Protein AF-A0A2J7Z5J8-F1 (afdb_monomer_lite)

Secondary structure (DSSP, 8-state):
-HHHHHHHHHHHHHHHHHHHHHHHHHHHTT-S-TT-BHHHHHHHHHHHHHHHH-----SS------GGGGGS-TT--PPP-B---TTS--SSHHHHTTS--

pLDDT: mean 83.22, std 18.55, range [35.16, 97.69]

Radius of gyration: 17.7 Å; chains: 1; bounding box: 42×48×39 Å

Foldseek 3Di:
DVVVVVVVVVVVVVVVVLVVVLVVVCVVVVLPDAQDKQVSSLVVSVVSSCVPPVDPDDPADRDRDEQCRVVDDRPDDDDIDGHHPPPSPRDPPVCVVVVVD

Sequence (101 aa):
MADDERTRAARLVAAQAKAARLFAEIEARGLVAPGEEERAVSDRVRDLANEMFGTTRHWHKRIVRSGPNTLMPYRENPPDRVIGTAQERGFGGFYEELLTL

Organism: Streptomyces malaysiensis (NCBI:txid92644)

Structure (mmCIF, N/CA/C/O backbone):
data_AF-A0A2J7Z5J8-F1
#
_entry.id   AF-A0A2J7Z5J8-F1
#
loop_
_atom_site.group_PDB
_atom_site.id
_atom_site.type_symbol
_atom_site.label_atom_id
_atom_site.label_alt_id
_atom_site.label_comp_id
_atom_site.label_asym_id
_atom_site.label_entity_id
_atom_site.label_seq_id
_atom_site.pdbx_PDB_ins_code
_atom_site.Cartn_x
_atom_site.Cartn_y
_atom_site.Cartn_z
_atom_site.occupancy
_atom_site.B_iso_or_equiv
_atom_site.auth_seq_id
_atom_site.auth_comp_id
_atom_site.auth_asym_id
_atom_site.auth_atom_id
_atom_site.pdbx_PDB_model_num
ATOM 1 N N . MET A 1 1 ? 29.496 -4.783 -18.190 1.00 58.03 1 MET A N 1
ATOM 2 C CA . MET A 1 1 ? 29.313 -3.783 -17.113 1.00 58.03 1 MET A CA 1
ATOM 3 C C . MET A 1 1 ? 28.239 -2.733 -17.434 1.00 58.03 1 MET A C 1
ATOM 5 O O . MET A 1 1 ? 27.382 -2.534 -16.594 1.00 58.03 1 MET A O 1
ATOM 9 N N . ALA A 1 2 ? 28.183 -2.114 -18.626 1.00 57.09 2 ALA A N 1
ATOM 10 C CA . ALA A 1 2 ? 27.078 -1.192 -18.983 1.00 57.09 2 ALA A CA 1
ATOM 11 C C . ALA A 1 2 ? 25.743 -1.890 -19.343 1.00 57.09 2 ALA A C 1
ATOM 13 O O . ALA A 1 2 ? 24.668 -1.310 -19.206 1.00 57.09 2 ALA A O 1
ATOM 14 N N . ASP A 1 3 ? 25.809 -3.133 -19.822 1.00 63.00 3 ASP A N 1
ATOM 15 C CA . ASP A 1 3 ? 24.623 -3.950 -20.120 1.00 63.00 3 ASP A CA 1
ATOM 16 C C . ASP A 1 3 ? 23.909 -4.440 -18.844 1.00 63.00 3 ASP A C 1
ATOM 18 O O . ASP A 1 3 ? 22.681 -4.485 -18.771 1.00 63.00 3 ASP A O 1
ATOM 22 N N . ASP A 1 4 ? 24.690 -4.687 -17.788 1.00 86.94 4 ASP A N 1
ATOM 23 C CA . ASP A 1 4 ? 24.194 -5.063 -16.461 1.00 86.94 4 ASP A CA 1
ATOM 24 C C . ASP A 1 4 ? 23.469 -3.893 -15.779 1.00 86.94 4 ASP A C 1
ATOM 26 O O . ASP A 1 4 ? 22.345 -4.046 -15.305 1.00 86.94 4 ASP A O 1
ATOM 30 N N . GLU A 1 5 ? 24.038 -2.683 -15.841 1.00 93.94 5 GLU A N 1
ATOM 31 C CA . GLU A 1 5 ? 23.390 -1.495 -15.276 1.00 93.94 5 GLU A CA 1
ATOM 32 C C . GLU A 1 5 ? 22.093 -1.131 -16.014 1.00 93.94 5 GLU A C 1
ATOM 34 O O . GLU A 1 5 ? 21.079 -0.860 -15.372 1.00 93.94 5 GLU A O 1
ATOM 39 N N . ARG A 1 6 ? 22.069 -1.192 -17.355 1.00 94.44 6 ARG A N 1
ATOM 40 C CA . ARG A 1 6 ? 20.830 -0.967 -18.125 1.00 94.44 6 ARG A CA 1
ATOM 41 C C . ARG A 1 6 ? 19.754 -1.994 -17.784 1.00 94.44 6 ARG A C 1
ATOM 43 O O . ARG A 1 6 ? 18.593 -1.628 -17.598 1.00 94.44 6 ARG A O 1
ATOM 50 N N . THR A 1 7 ? 20.139 -3.259 -17.636 1.00 94.62 7 THR A N 1
ATOM 51 C CA . THR A 1 7 ? 19.223 -4.327 -17.219 1.00 94.62 7 THR A CA 1
ATOM 52 C C . THR A 1 7 ? 18.704 -4.099 -15.798 1.00 94.62 7 THR A C 1
ATOM 54 O O . THR A 1 7 ? 17.504 -4.243 -15.545 1.00 94.62 7 THR A O 1
ATOM 57 N N . ARG A 1 8 ? 19.574 -3.700 -14.862 1.00 92.94 8 ARG A N 1
ATOM 58 C CA . ARG A 1 8 ? 19.195 -3.355 -13.485 1.00 92.94 8 ARG A CA 1
ATOM 59 C C . ARG A 1 8 ? 18.205 -2.193 -13.458 1.00 92.94 8 ARG A C 1
ATOM 61 O O . ARG A 1 8 ? 17.156 -2.315 -12.827 1.00 92.94 8 ARG A O 1
ATOM 68 N N . ALA A 1 9 ? 18.493 -1.111 -14.178 1.00 95.38 9 ALA A N 1
ATOM 69 C CA . ALA A 1 9 ? 17.619 0.054 -14.276 1.00 95.38 9 ALA A CA 1
ATOM 70 C C . ALA A 1 9 ? 16.244 -0.309 -14.863 1.00 95.38 9 ALA A C 1
ATOM 72 O O . ALA A 1 9 ? 15.217 0.048 -14.287 1.00 95.38 9 ALA A O 1
ATOM 73 N N . ALA A 1 10 ? 16.202 -1.099 -15.941 1.00 95.69 10 ALA A N 1
ATOM 74 C CA . ALA A 1 10 ? 14.947 -1.560 -16.537 1.00 95.69 10 ALA A CA 1
ATOM 75 C C . ALA A 1 10 ? 14.100 -2.388 -15.552 1.00 95.69 10 ALA A C 1
ATOM 77 O O . ALA A 1 10 ? 12.882 -2.215 -15.473 1.00 95.69 10 ALA A O 1
ATOM 78 N N . ARG A 1 11 ? 14.735 -3.250 -14.744 1.00 92.94 11 ARG A N 1
ATOM 79 C CA . ARG A 1 11 ? 14.049 -4.021 -13.692 1.00 92.94 11 ARG A CA 1
ATOM 80 C C . ARG A 1 11 ? 13.485 -3.125 -12.587 1.00 92.94 11 ARG A C 1
ATOM 82 O O . ARG A 1 11 ? 12.381 -3.394 -12.117 1.00 92.94 11 ARG A O 1
ATOM 89 N N . LEU A 1 12 ? 14.196 -2.063 -12.198 1.00 93.62 12 LEU A N 1
ATOM 90 C CA . LEU A 1 12 ? 13.703 -1.086 -11.218 1.00 93.62 12 LEU A CA 1
ATOM 91 C C . LEU A 1 12 ? 12.482 -0.323 -11.746 1.00 93.62 12 LEU A C 1
ATOM 93 O O . LEU A 1 12 ? 11.482 -0.217 -11.039 1.00 93.62 12 LEU A O 1
ATOM 97 N N . VAL A 1 13 ? 12.513 0.123 -13.005 1.00 96.38 13 VAL A N 1
ATOM 98 C CA . VAL A 1 13 ? 11.365 0.788 -13.649 1.00 96.38 13 VAL A CA 1
ATOM 99 C C . VAL A 1 13 ? 10.162 -0.155 -13.738 1.00 96.38 13 VAL A C 1
ATOM 101 O O . VAL A 1 13 ? 9.040 0.232 -13.410 1.00 96.38 13 VAL A O 1
ATOM 104 N N . ALA A 1 14 ? 10.380 -1.420 -14.107 1.00 94.50 14 ALA A N 1
ATOM 105 C CA . ALA A 1 14 ? 9.317 -2.421 -14.131 1.00 94.50 14 ALA A CA 1
ATOM 106 C C . ALA A 1 14 ? 8.720 -2.676 -12.732 1.00 94.50 14 ALA A C 1
ATOM 108 O O . ALA A 1 14 ? 7.506 -2.839 -12.599 1.00 94.50 14 ALA A O 1
ATOM 109 N N . ALA A 1 15 ? 9.547 -2.685 -11.682 1.00 91.69 15 ALA A N 1
ATOM 110 C CA . ALA A 1 15 ? 9.081 -2.806 -10.301 1.00 91.69 15 ALA A CA 1
ATOM 111 C C . ALA A 1 15 ? 8.252 -1.584 -9.866 1.00 91.69 15 ALA A C 1
ATOM 113 O O . ALA A 1 15 ? 7.184 -1.754 -9.277 1.00 91.69 15 ALA A O 1
ATOM 114 N N . GLN A 1 16 ? 8.681 -0.370 -10.222 1.00 94.69 16 GLN A N 1
ATOM 115 C CA . GLN A 1 16 ? 7.923 0.859 -9.973 1.00 94.69 16 GLN A CA 1
ATOM 116 C C . GLN A 1 16 ? 6.554 0.835 -10.670 1.00 94.69 16 GLN A C 1
ATOM 118 O O . GLN A 1 16 ? 5.547 1.177 -10.054 1.00 94.69 16 GLN A O 1
ATOM 123 N N . ALA A 1 17 ? 6.486 0.381 -11.926 1.00 96.25 17 ALA A N 1
ATOM 124 C CA . ALA A 1 17 ? 5.222 0.268 -12.655 1.00 96.25 17 ALA A CA 1
ATOM 125 C C . ALA A 1 17 ? 4.242 -0.712 -11.982 1.00 96.25 17 ALA A C 1
ATOM 127 O O . ALA A 1 17 ? 3.042 -0.443 -11.914 1.00 96.25 17 ALA A O 1
ATOM 128 N N . LYS A 1 18 ? 4.740 -1.830 -11.433 1.00 93.94 18 LYS A N 1
ATOM 129 C CA . LYS A 1 18 ? 3.919 -2.751 -10.627 1.00 93.94 18 LYS A CA 1
ATOM 130 C C . LYS A 1 18 ? 3.422 -2.092 -9.341 1.00 93.94 18 LYS A C 1
ATOM 132 O O . LYS A 1 18 ? 2.252 -2.249 -9.010 1.00 93.94 18 LYS A O 1
ATOM 137 N N . ALA A 1 19 ? 4.272 -1.330 -8.652 1.00 92.56 19 ALA A N 1
ATOM 138 C CA . ALA A 1 19 ? 3.879 -0.602 -7.446 1.00 92.56 19 ALA A CA 1
ATOM 139 C C . ALA A 1 19 ? 2.776 0.433 -7.732 1.00 92.56 19 ALA A C 1
ATOM 141 O O . ALA A 1 19 ? 1.782 0.469 -7.017 1.00 92.56 19 ALA A O 1
ATOM 142 N N . ALA A 1 20 ? 2.893 1.207 -8.816 1.00 96.31 20 ALA A N 1
ATOM 143 C CA . ALA A 1 20 ? 1.859 2.161 -9.224 1.00 96.31 20 ALA A CA 1
ATOM 144 C C . ALA A 1 20 ? 0.512 1.472 -9.508 1.00 96.31 20 ALA A C 1
ATOM 146 O O . ALA A 1 20 ? -0.533 1.934 -9.056 1.00 96.31 20 ALA A O 1
ATOM 147 N N . ARG A 1 21 ? 0.538 0.326 -10.201 1.00 97.31 21 ARG A N 1
ATOM 148 C CA . ARG A 1 21 ? -0.665 -0.486 -10.441 1.00 97.31 21 ARG A CA 1
ATOM 149 C C . ARG A 1 21 ? -1.270 -1.037 -9.152 1.00 97.31 21 ARG A C 1
ATOM 151 O O . ARG A 1 21 ? -2.487 -1.073 -9.039 1.00 97.31 21 ARG A O 1
ATOM 158 N N . LEU A 1 22 ? -0.436 -1.456 -8.200 1.00 94.94 22 LEU A N 1
ATOM 159 C CA . LEU A 1 22 ? -0.900 -1.911 -6.893 1.00 94.94 22 LEU A CA 1
ATOM 160 C C . LEU A 1 22 ? -1.621 -0.786 -6.143 1.00 94.94 22 LEU A C 1
ATOM 162 O O . LEU A 1 22 ? -2.698 -1.023 -5.616 1.00 94.94 22 LEU A O 1
ATOM 166 N N . PHE A 1 23 ? -1.066 0.431 -6.123 1.00 94.75 23 PHE A N 1
ATOM 167 C CA . PHE A 1 23 ? -1.712 1.576 -5.473 1.00 94.75 23 PHE A CA 1
ATOM 168 C C . PHE A 1 23 ? -3.068 1.914 -6.094 1.00 94.75 23 PHE A C 1
ATOM 170 O O . PHE A 1 23 ? -4.039 2.075 -5.360 1.00 94.75 23 PHE A O 1
ATOM 177 N N . ALA A 1 24 ? -3.157 1.934 -7.426 1.00 97.06 24 ALA A N 1
ATOM 178 C CA . ALA A 1 24 ? -4.427 2.157 -8.114 1.00 97.06 24 ALA A CA 1
ATOM 179 C C . ALA A 1 24 ? -5.477 1.091 -7.749 1.00 97.06 24 ALA A C 1
ATOM 181 O O . ALA A 1 24 ? -6.640 1.411 -7.529 1.00 97.06 24 ALA A O 1
ATOM 182 N N . GLU A 1 25 ? -5.064 -0.173 -7.634 1.00 97.69 25 GLU A N 1
ATOM 183 C CA . GLU A 1 25 ? -5.966 -1.267 -7.265 1.00 97.69 25 GLU A CA 1
ATOM 184 C C . GLU A 1 25 ? -6.375 -1.222 -5.781 1.00 97.69 25 GLU A C 1
ATOM 186 O O . GLU A 1 25 ? -7.520 -1.520 -5.445 1.00 97.69 25 GLU A O 1
ATOM 191 N N . ILE A 1 26 ? -5.469 -0.809 -4.887 1.00 95.75 26 ILE A N 1
ATOM 192 C CA . ILE A 1 26 ? -5.763 -0.572 -3.464 1.00 95.75 26 ILE A CA 1
ATOM 193 C C . ILE A 1 26 ? -6.871 0.474 -3.311 1.00 95.75 26 ILE A C 1
ATOM 195 O O . ILE A 1 26 ? -7.797 0.263 -2.525 1.00 95.75 26 ILE A O 1
ATOM 199 N N . GLU A 1 27 ? -6.779 1.579 -4.058 1.00 94.75 27 GLU A N 1
ATOM 200 C CA . GLU A 1 27 ? -7.802 2.628 -4.079 1.00 94.75 27 GLU A CA 1
ATOM 201 C C . GLU A 1 27 ? -9.109 2.123 -4.693 1.00 94.75 27 GLU A C 1
ATOM 203 O O . GLU A 1 27 ? -10.165 2.270 -4.081 1.00 94.75 27 GLU A O 1
ATOM 208 N N . ALA A 1 28 ? -9.046 1.465 -5.855 1.00 96.12 28 ALA A N 1
ATOM 209 C CA . ALA A 1 28 ? -10.226 0.954 -6.550 1.00 96.12 28 ALA A CA 1
ATOM 210 C C . ALA A 1 28 ? -11.022 -0.057 -5.707 1.00 96.12 28 ALA A C 1
ATOM 212 O O . ALA A 1 28 ? -12.252 -0.059 -5.739 1.00 96.12 28 ALA A O 1
ATOM 213 N N . ARG A 1 29 ? -10.331 -0.898 -4.925 1.00 96.12 29 ARG A N 1
ATOM 214 C CA . ARG A 1 29 ? -10.948 -1.861 -3.999 1.00 96.12 29 ARG A CA 1
ATOM 215 C C . ARG A 1 29 ? -11.287 -1.265 -2.629 1.00 96.12 29 ARG A C 1
ATOM 217 O O . ARG A 1 29 ? -11.856 -1.973 -1.801 1.00 96.12 29 ARG A O 1
ATOM 224 N N . GLY A 1 30 ? -10.917 -0.011 -2.359 1.00 94.62 30 GLY A N 1
ATOM 225 C CA . GLY A 1 30 ? -11.155 0.642 -1.071 1.00 94.62 30 GLY A CA 1
ATOM 226 C C . GLY A 1 30 ? -10.506 -0.089 0.108 1.00 94.62 30 GLY A C 1
ATOM 227 O O . GLY A 1 30 ? -11.095 -0.165 1.183 1.00 94.62 30 GLY A O 1
ATOM 228 N N . LEU A 1 31 ? -9.311 -0.671 -0.075 1.00 93.12 31 LEU A N 1
ATOM 229 C CA . LEU A 1 31 ? -8.681 -1.476 0.983 1.00 93.12 31 LEU A CA 1
ATOM 230 C C . LEU A 1 31 ? -8.273 -0.641 2.204 1.00 93.12 31 LEU A C 1
ATOM 232 O O . LEU A 1 31 ? -8.166 -1.181 3.304 1.00 93.12 31 LEU A O 1
ATOM 236 N N . VAL A 1 32 ? -8.059 0.662 2.022 1.00 92.25 32 VAL A N 1
ATOM 237 C CA . VAL A 1 32 ? -7.769 1.613 3.098 1.00 92.25 32 VAL A CA 1
ATOM 238 C C . VAL A 1 32 ? -9.050 2.382 3.412 1.00 92.25 32 VAL A C 1
ATOM 240 O O . VAL A 1 32 ? -9.443 3.263 2.651 1.00 92.25 32 VAL A O 1
ATOM 243 N N . ALA A 1 33 ? -9.701 2.046 4.523 1.00 89.88 33 ALA A N 1
ATOM 244 C CA . ALA A 1 33 ? -10.961 2.656 4.940 1.00 89.88 33 ALA A CA 1
ATOM 245 C C . ALA A 1 33 ? -10.988 2.888 6.462 1.00 89.88 33 ALA A C 1
ATOM 247 O O . ALA A 1 33 ? -10.322 2.153 7.197 1.00 89.88 33 ALA A O 1
ATOM 248 N N . PRO A 1 34 ? -11.746 3.887 6.954 1.00 92.62 34 PRO A N 1
ATOM 249 C CA . PRO A 1 34 ? -11.953 4.066 8.385 1.00 92.62 34 PRO A CA 1
ATOM 250 C C . PRO A 1 34 ? -12.567 2.821 9.034 1.00 92.62 34 PRO A C 1
ATOM 252 O O . PRO A 1 34 ? -13.436 2.181 8.445 1.00 92.62 34 PRO A O 1
ATOM 255 N N . GLY A 1 35 ? -12.150 2.507 10.259 1.00 93.25 35 GLY A N 1
ATOM 256 C CA . GLY A 1 35 ? -12.614 1.321 10.992 1.00 93.25 35 GLY A CA 1
ATOM 257 C C . GLY A 1 35 ? -11.771 0.062 10.765 1.00 93.25 35 GLY A C 1
ATOM 258 O O . GLY A 1 35 ? -11.964 -0.925 11.468 1.00 93.25 35 GLY A O 1
ATOM 259 N N . GLU A 1 36 ? -10.804 0.103 9.848 1.00 94.06 36 GLU A N 1
ATOM 260 C CA . GLU A 1 36 ? -9.870 -0.995 9.587 1.00 94.06 36 GLU A CA 1
ATOM 261 C C . GLU A 1 36 ? -8.587 -0.856 10.416 1.00 94.06 36 GLU A C 1
ATOM 263 O O . GLU A 1 36 ? -8.071 0.247 10.579 1.00 94.06 36 GLU A O 1
ATOM 268 N N . GLU A 1 37 ? -8.024 -1.963 10.901 1.00 95.19 37 GLU A N 1
ATOM 269 C CA . GLU A 1 37 ? -6.712 -1.963 11.563 1.00 95.19 37 GLU A CA 1
ATOM 270 C C . GLU A 1 37 ? -5.565 -1.832 10.549 1.00 95.19 37 GLU A C 1
ATOM 272 O O . GLU A 1 37 ? -5.592 -2.422 9.462 1.00 95.19 37 GLU A O 1
ATOM 277 N N . GLU A 1 38 ? -4.510 -1.105 10.917 1.00 94.75 38 GLU A N 1
ATOM 278 C CA . GLU A 1 38 ? -3.304 -0.927 10.100 1.00 94.75 38 GLU A CA 1
ATOM 279 C C . GLU A 1 38 ? -2.706 -2.267 9.654 1.00 94.75 38 GLU A C 1
ATOM 281 O O . GLU A 1 38 ? -2.358 -2.451 8.479 1.00 94.75 38 GLU A O 1
ATOM 286 N N . ARG A 1 39 ? -2.612 -3.238 10.569 1.00 95.56 39 ARG A N 1
ATOM 287 C CA . ARG A 1 39 ? -2.108 -4.576 10.245 1.00 95.56 39 ARG A CA 1
ATOM 288 C C . ARG A 1 39 ? -3.029 -5.331 9.292 1.00 95.56 39 ARG A C 1
ATOM 290 O O . ARG A 1 39 ? -2.527 -5.962 8.360 1.00 95.56 39 ARG A O 1
ATOM 297 N N . ALA A 1 40 ? -4.344 -5.245 9.483 1.00 95.69 40 ALA A N 1
ATOM 298 C CA . ALA A 1 40 ? -5.320 -5.894 8.609 1.00 95.69 40 ALA A CA 1
ATOM 299 C C . ALA A 1 40 ? -5.235 -5.349 7.174 1.00 95.69 40 ALA A C 1
ATOM 301 O O . ALA A 1 40 ? -5.232 -6.112 6.206 1.00 95.69 40 ALA A O 1
ATOM 302 N N . VAL A 1 41 ? -5.077 -4.034 7.024 1.00 96.00 41 VAL A N 1
ATOM 303 C CA . VAL A 1 41 ? -4.856 -3.383 5.724 1.00 96.00 41 VAL A CA 1
ATOM 304 C C . VAL A 1 41 ? -3.530 -3.842 5.112 1.00 96.00 41 VAL A C 1
ATOM 306 O O . VAL A 1 41 ? -3.488 -4.214 3.941 1.00 96.00 41 VAL A O 1
ATOM 309 N N . SER A 1 42 ? -2.448 -3.885 5.897 1.00 94.75 42 SER A N 1
ATOM 310 C CA . SER A 1 42 ? -1.131 -4.373 5.451 1.00 94.75 42 SER A CA 1
ATOM 311 C C . SER A 1 42 ? -1.178 -5.816 4.932 1.00 94.75 42 SER A C 1
ATOM 313 O O . SER A 1 42 ? -0.544 -6.140 3.922 1.00 94.75 42 SER A O 1
ATOM 315 N N . ASP A 1 43 ? -1.949 -6.686 5.586 1.00 95.00 43 ASP A N 1
ATOM 316 C CA . ASP A 1 43 ? -2.137 -8.070 5.154 1.00 95.00 43 ASP A CA 1
ATOM 317 C C . ASP A 1 43 ? -2.987 -8.176 3.881 1.00 95.00 43 ASP A C 1
ATOM 319 O O . ASP A 1 43 ? -2.601 -8.900 2.964 1.00 95.00 43 ASP A O 1
ATOM 323 N N . ARG A 1 44 ? -4.054 -7.380 3.745 1.00 95.62 44 ARG A N 1
ATOM 324 C CA . ARG A 1 44 ? -4.840 -7.317 2.499 1.00 95.62 44 ARG A CA 1
ATOM 325 C C . ARG A 1 44 ? -4.023 -6.794 1.315 1.00 95.62 44 ARG A C 1
ATOM 327 O O . ARG A 1 44 ? -4.113 -7.340 0.219 1.00 95.62 44 ARG A O 1
ATOM 334 N N . VAL A 1 45 ? -3.175 -5.787 1.531 1.00 94.31 45 VAL A N 1
ATOM 335 C CA . VAL A 1 45 ? -2.257 -5.266 0.501 1.00 94.31 45 VAL A CA 1
ATOM 336 C C . VAL A 1 45 ? -1.238 -6.325 0.073 1.00 94.31 45 VAL A C 1
ATOM 338 O O . VAL A 1 45 ? -0.952 -6.460 -1.118 1.00 94.31 45 VAL A O 1
ATOM 341 N N . ARG A 1 46 ? -0.696 -7.103 1.022 1.00 93.38 46 ARG A N 1
ATOM 342 C CA . ARG A 1 46 ? 0.172 -8.251 0.713 1.00 93.38 46 ARG A CA 1
ATOM 343 C C . ARG A 1 46 ? -0.553 -9.254 -0.178 1.00 93.38 46 ARG A C 1
ATOM 345 O O . ARG A 1 46 ? 0.012 -9.674 -1.186 1.00 93.38 46 ARG A O 1
ATOM 352 N N . ASP A 1 47 ? -1.759 -9.649 0.213 1.00 94.69 47 ASP A N 1
ATOM 353 C CA . ASP A 1 47 ? -2.521 -10.676 -0.496 1.00 94.69 47 ASP A CA 1
ATOM 354 C C . ASP A 1 47 ? -2.869 -10.212 -1.914 1.00 94.69 47 ASP A C 1
ATOM 356 O O . ASP A 1 47 ? -2.660 -10.962 -2.867 1.00 94.69 47 ASP A O 1
ATOM 360 N N . LEU A 1 48 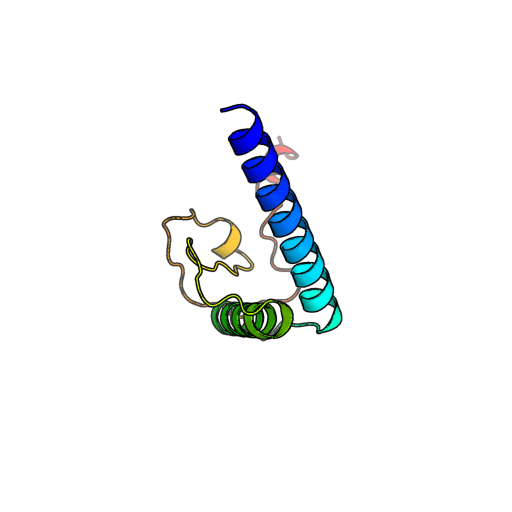? -3.234 -8.937 -2.077 1.00 94.88 48 LEU A N 1
ATOM 361 C CA . LEU A 1 48 ? -3.444 -8.312 -3.381 1.00 94.88 48 LEU A CA 1
ATOM 362 C C . LEU A 1 48 ? -2.171 -8.301 -4.245 1.00 94.88 48 LEU A C 1
ATOM 364 O O . LEU A 1 48 ? -2.203 -8.640 -5.426 1.00 94.88 48 LEU A O 1
ATOM 368 N N . ALA A 1 49 ? -1.020 -7.938 -3.675 1.00 92.75 49 ALA A N 1
ATOM 369 C CA . ALA A 1 49 ? 0.244 -7.942 -4.412 1.00 92.75 49 ALA A CA 1
ATOM 370 C C . ALA A 1 49 ? 0.654 -9.358 -4.861 1.00 92.75 49 ALA A C 1
ATOM 372 O O . ALA A 1 49 ? 1.268 -9.529 -5.923 1.00 92.75 49 ALA A O 1
ATOM 373 N N . ASN A 1 50 ? 0.321 -10.375 -4.061 1.00 93.25 50 ASN A N 1
ATOM 374 C CA . ASN A 1 50 ? 0.509 -11.771 -4.428 1.00 93.25 50 ASN A CA 1
ATOM 375 C C . ASN A 1 50 ? -0.468 -12.200 -5.535 1.00 93.25 50 ASN A C 1
ATOM 377 O O . ASN A 1 50 ? -0.029 -12.796 -6.514 1.00 93.25 50 ASN A O 1
ATOM 381 N N . GLU A 1 51 ? -1.747 -11.830 -5.435 1.00 95.06 51 GLU A N 1
ATOM 382 C CA . GLU A 1 51 ? -2.771 -12.063 -6.465 1.00 95.06 51 GLU A CA 1
ATOM 383 C C . GLU A 1 51 ? -2.354 -11.475 -7.825 1.00 95.06 51 GLU A C 1
ATOM 385 O O . GLU A 1 51 ? -2.361 -12.170 -8.838 1.00 95.06 51 GLU A O 1
ATOM 390 N N . MET A 1 52 ? -1.934 -10.206 -7.855 1.00 94.19 52 MET A N 1
ATOM 391 C CA . MET A 1 52 ? -1.655 -9.490 -9.105 1.00 94.19 52 MET A CA 1
ATOM 392 C C . MET A 1 52 ? -0.311 -9.852 -9.748 1.00 94.19 52 MET A C 1
ATOM 394 O O . MET A 1 52 ? -0.167 -9.771 -10.970 1.00 94.19 52 MET A O 1
ATOM 398 N N . PHE A 1 53 ? 0.709 -10.166 -8.942 1.00 92.44 53 PHE A N 1
ATOM 399 C CA . PHE A 1 53 ? 2.094 -10.249 -9.425 1.00 92.44 53 PHE A CA 1
ATOM 400 C C . PHE A 1 53 ? 2.858 -11.497 -8.970 1.00 92.44 53 PHE A C 1
ATOM 402 O O . PHE A 1 53 ? 4.025 -11.636 -9.342 1.00 92.44 53 PHE A O 1
ATOM 409 N N . GLY A 1 54 ? 2.254 -12.371 -8.156 1.00 90.19 54 GLY A N 1
ATOM 410 C CA . GLY A 1 54 ? 2.917 -13.543 -7.574 1.00 90.19 54 GLY A CA 1
ATOM 411 C C . GLY A 1 54 ? 4.044 -13.186 -6.599 1.00 90.19 54 GLY A C 1
ATOM 412 O O . GLY A 1 54 ? 5.014 -13.933 -6.462 1.00 90.19 54 GLY A O 1
ATOM 413 N N . THR A 1 55 ? 3.987 -12.005 -5.973 1.00 78.12 55 THR A N 1
ATOM 414 C CA . THR A 1 55 ? 5.071 -11.525 -5.104 1.00 78.12 55 THR A CA 1
ATOM 415 C C . THR A 1 55 ? 5.016 -12.216 -3.743 1.00 78.12 55 THR A C 1
ATOM 417 O O . THR A 1 55 ? 4.224 -11.841 -2.886 1.00 78.12 55 THR A O 1
ATOM 420 N N . THR A 1 56 ? 5.907 -13.184 -3.518 1.00 71.19 56 THR A N 1
ATOM 421 C CA . THR A 1 56 ? 5.976 -13.962 -2.263 1.00 71.19 56 THR A CA 1
ATOM 422 C C . THR A 1 56 ? 7.070 -13.508 -1.295 1.00 71.19 56 THR A C 1
ATOM 424 O O . THR A 1 56 ? 7.132 -13.979 -0.161 1.00 71.19 56 THR A O 1
ATOM 427 N N . ARG A 1 57 ? 7.957 -12.598 -1.721 1.00 71.88 57 ARG A N 1
ATOM 428 C CA . ARG A 1 57 ? 9.073 -12.094 -0.907 1.00 71.88 57 ARG A CA 1
ATOM 429 C C . ARG A 1 57 ? 8.982 -10.586 -0.728 1.00 71.88 57 ARG A C 1
ATOM 431 O O . ARG A 1 57 ? 8.866 -9.848 -1.702 1.00 71.88 57 ARG A O 1
ATOM 438 N N . HIS A 1 58 ? 9.115 -10.139 0.516 1.00 73.25 58 HIS A N 1
ATOM 439 C CA . HIS A 1 58 ? 9.198 -8.727 0.876 1.00 73.25 58 HIS A CA 1
ATOM 440 C C . HIS A 1 58 ? 10.565 -8.467 1.506 1.00 73.25 58 HIS A C 1
ATOM 442 O O . HIS A 1 58 ? 10.927 -9.116 2.483 1.00 73.25 58 HIS A O 1
ATOM 448 N N . TRP A 1 59 ? 11.344 -7.555 0.925 1.00 67.75 59 TRP A N 1
ATOM 449 C CA . TRP A 1 59 ? 12.706 -7.260 1.396 1.00 67.75 59 TRP A CA 1
ATOM 450 C C . TRP A 1 59 ? 12.737 -6.295 2.585 1.00 67.75 59 TRP A C 1
ATOM 452 O O . TRP A 1 59 ? 13.738 -6.219 3.288 1.00 67.75 59 TRP A O 1
ATOM 462 N N . HIS A 1 60 ? 11.633 -5.589 2.832 1.00 79.38 60 HIS A N 1
ATOM 463 C CA . HIS A 1 60 ? 11.485 -4.643 3.931 1.00 79.38 60 HIS A CA 1
ATOM 464 C C . HIS A 1 60 ? 10.241 -4.953 4.756 1.00 79.38 60 HIS A C 1
ATOM 466 O O . HIS A 1 60 ? 9.352 -5.699 4.334 1.00 79.38 60 HIS A O 1
ATOM 472 N N . LYS A 1 61 ? 10.172 -4.323 5.931 1.00 84.50 61 LYS A N 1
ATOM 473 C CA . LYS A 1 61 ? 8.960 -4.295 6.740 1.00 84.50 61 LYS A CA 1
ATOM 474 C C . LYS A 1 61 ? 7.818 -3.705 5.906 1.00 84.50 61 LYS A C 1
ATOM 476 O O . LYS A 1 61 ? 7.973 -2.643 5.308 1.00 84.50 61 LYS A O 1
ATOM 481 N N . ARG A 1 62 ? 6.669 -4.385 5.885 1.00 89.19 62 ARG A N 1
ATOM 482 C CA . ARG A 1 62 ? 5.428 -3.820 5.338 1.00 89.19 62 ARG A CA 1
ATOM 483 C C . ARG A 1 62 ? 4.887 -2.799 6.331 1.00 89.19 62 ARG A C 1
ATOM 485 O O . ARG A 1 62 ? 4.725 -3.127 7.506 1.00 89.19 62 ARG A O 1
ATOM 492 N N . ILE A 1 63 ? 4.645 -1.576 5.875 1.00 90.44 63 ILE A N 1
ATOM 493 C CA . ILE A 1 63 ? 4.231 -0.468 6.736 1.00 90.44 63 ILE A CA 1
ATOM 494 C C . ILE A 1 63 ? 2.950 0.129 6.166 1.00 90.44 63 ILE A C 1
ATOM 496 O O . ILE A 1 63 ? 2.959 0.717 5.090 1.00 90.44 63 ILE A O 1
ATOM 500 N N . VAL A 1 64 ? 1.870 -0.016 6.926 1.00 93.06 64 VAL A N 1
ATOM 501 C CA . VAL A 1 64 ? 0.663 0.804 6.834 1.00 93.06 64 VAL A CA 1
ATOM 502 C C . VAL A 1 64 ? 0.563 1.501 8.181 1.00 93.06 64 VAL A C 1
ATOM 504 O O . VAL A 1 64 ? 0.706 0.841 9.206 1.00 93.06 64 VAL A O 1
ATOM 507 N N . ARG A 1 65 ? 0.433 2.827 8.180 1.00 93.12 65 ARG A N 1
ATOM 508 C CA . ARG A 1 65 ? 0.333 3.640 9.395 1.00 93.12 65 ARG A CA 1
ATOM 509 C C . ARG A 1 65 ? -0.632 4.794 9.166 1.00 93.12 65 ARG A C 1
ATOM 511 O O . ARG A 1 65 ? -0.712 5.318 8.058 1.00 93.12 65 ARG A O 1
ATOM 518 N N . SER A 1 66 ? -1.320 5.193 10.221 1.00 92.06 66 SER A N 1
ATOM 519 C CA . SER A 1 66 ? -2.371 6.203 10.235 1.00 92.06 66 SER A CA 1
ATOM 520 C C . SER A 1 66 ? -2.243 7.098 11.468 1.00 92.06 66 SER A C 1
ATOM 522 O O . SER A 1 66 ? -1.669 6.706 12.488 1.00 92.06 66 SER A O 1
ATOM 524 N N . GLY A 1 67 ? -2.733 8.336 11.364 1.00 89.31 67 GLY A N 1
ATOM 525 C CA . GLY A 1 67 ? -2.694 9.294 12.469 1.00 89.31 67 GLY A CA 1
ATOM 526 C C . GLY A 1 67 ? -1.279 9.459 13.056 1.00 89.31 67 GLY A C 1
ATOM 527 O O . GLY A 1 67 ? -0.322 9.580 12.290 1.00 89.31 67 GLY A O 1
ATOM 528 N N . PRO A 1 68 ? -1.104 9.427 14.391 1.00 90.31 68 PRO A N 1
ATOM 529 C CA . PRO A 1 68 ? 0.205 9.573 15.039 1.00 90.31 68 PRO A CA 1
ATOM 530 C C . PRO A 1 68 ? 1.256 8.532 14.622 1.00 90.31 68 PRO A C 1
ATOM 532 O O . PRO A 1 68 ? 2.452 8.825 14.661 1.00 90.31 68 PRO A O 1
ATOM 535 N N . ASN A 1 69 ? 0.840 7.334 14.185 1.00 92.31 69 ASN A N 1
ATOM 536 C CA . ASN A 1 69 ? 1.778 6.288 13.778 1.00 92.31 69 ASN A CA 1
ATOM 537 C C . ASN A 1 69 ? 2.596 6.726 12.544 1.00 92.31 69 ASN A C 1
ATOM 539 O O . ASN A 1 69 ? 3.743 6.299 12.392 1.00 92.31 69 ASN A O 1
ATOM 543 N N . THR A 1 70 ? 2.076 7.615 11.684 1.00 89.38 70 THR A N 1
ATOM 544 C CA . THR A 1 70 ? 2.794 8.102 10.486 1.00 89.38 70 THR A CA 1
ATOM 545 C C . THR A 1 70 ? 4.081 8.865 10.819 1.00 89.38 70 THR A C 1
ATOM 547 O O . THR A 1 70 ? 5.003 8.867 10.006 1.00 89.38 70 THR A O 1
ATOM 550 N N . LEU A 1 71 ? 4.178 9.441 12.023 1.00 91.56 71 LEU A N 1
ATOM 551 C CA . LEU A 1 71 ? 5.338 10.203 12.496 1.00 91.56 71 LEU A CA 1
ATOM 552 C C . LEU A 1 71 ? 6.426 9.324 13.125 1.00 91.56 71 LEU A C 1
ATOM 554 O O . LEU A 1 71 ? 7.534 9.792 13.390 1.00 91.56 71 LEU A O 1
ATOM 558 N N . MET A 1 72 ? 6.135 8.047 13.372 1.00 88.62 72 MET A N 1
ATOM 559 C CA . MET A 1 72 ? 7.086 7.152 14.020 1.00 88.62 72 MET A CA 1
ATOM 560 C C . MET A 1 72 ? 8.238 6.801 13.061 1.00 88.62 72 MET A C 1
ATOM 562 O O . MET A 1 72 ? 8.001 6.510 11.886 1.00 88.62 72 MET A O 1
ATOM 566 N N . PRO A 1 73 ? 9.497 6.738 13.522 1.00 92.25 73 PRO A N 1
ATOM 567 C CA . PRO A 1 73 ? 10.612 6.294 12.691 1.00 92.25 73 PRO A CA 1
ATOM 568 C C . PRO A 1 73 ? 10.411 4.891 12.095 1.00 92.25 73 PRO A C 1
ATOM 570 O O . PRO A 1 73 ? 9.646 4.064 12.602 1.00 92.25 73 PRO A O 1
ATOM 573 N N . TYR A 1 74 ? 11.143 4.582 11.020 1.00 87.06 74 TYR A N 1
ATOM 574 C CA . TYR A 1 74 ? 11.081 3.268 10.359 1.00 87.06 74 TYR A CA 1
ATOM 575 C C . TYR A 1 74 ? 11.381 2.100 11.317 1.00 87.06 74 TYR A C 1
ATOM 577 O O . TYR A 1 74 ? 10.735 1.055 11.234 1.00 87.06 74 TYR A O 1
ATOM 585 N N . ARG A 1 75 ? 12.334 2.284 12.245 1.00 90.25 75 ARG A N 1
ATOM 586 C CA . ARG A 1 75 ? 12.727 1.260 13.231 1.00 90.25 75 ARG A CA 1
ATOM 587 C C . ARG A 1 75 ? 11.647 0.964 14.274 1.00 90.25 75 ARG A C 1
ATOM 589 O O . ARG A 1 75 ? 11.668 -0.121 14.844 1.00 90.25 75 ARG A O 1
ATOM 596 N N . GLU A 1 76 ? 10.710 1.883 14.491 1.00 90.56 76 GLU A N 1
ATOM 597 C CA . GLU A 1 76 ? 9.680 1.726 15.513 1.00 90.56 76 GLU A CA 1
ATOM 598 C C . GLU A 1 76 ? 8.561 0.763 15.089 1.00 90.56 76 GLU A C 1
ATOM 600 O O . GLU A 1 76 ? 8.144 0.688 13.921 1.00 90.56 76 GLU A O 1
ATOM 605 N N . ASN A 1 77 ? 8.025 0.044 16.073 1.00 90.38 77 ASN A N 1
ATOM 606 C CA . ASN A 1 77 ? 6.860 -0.829 15.942 1.00 90.38 77 ASN A CA 1
ATOM 607 C C . ASN A 1 77 ? 5.731 -0.282 16.828 1.00 90.38 77 ASN A C 1
ATOM 609 O O . ASN A 1 77 ? 5.501 -0.839 17.901 1.00 90.38 77 ASN A O 1
ATOM 613 N N . PRO A 1 78 ? 5.072 0.826 16.431 1.00 91.25 78 PRO A N 1
ATOM 614 C CA . PRO A 1 78 ? 3.944 1.338 17.196 1.00 91.25 78 PRO A CA 1
ATOM 615 C C . PRO A 1 78 ? 2.832 0.281 17.287 1.00 91.25 78 PRO A C 1
ATOM 617 O O . PRO A 1 78 ? 2.769 -0.606 16.426 1.00 91.25 78 PRO A O 1
ATOM 620 N N . PRO A 1 79 ? 1.979 0.352 18.323 1.00 93.38 79 PRO A N 1
ATOM 621 C CA . PRO A 1 79 ? 0.847 -0.552 18.451 1.00 93.38 79 PRO A CA 1
ATOM 622 C C . PRO A 1 79 ? -0.079 -0.431 17.241 1.00 93.38 79 PRO A C 1
ATOM 624 O O . PRO A 1 79 ? -0.199 0.640 16.637 1.00 93.38 79 PRO A O 1
ATOM 627 N N . ASP A 1 80 ? -0.726 -1.548 16.918 1.00 94.50 80 ASP A N 1
ATOM 628 C CA . ASP A 1 80 ? -1.745 -1.597 15.877 1.00 94.50 80 ASP A CA 1
ATOM 629 C C . ASP A 1 80 ? -2.877 -0.623 16.216 1.00 94.50 80 ASP A C 1
ATOM 631 O O . ASP A 1 80 ? -3.258 -0.465 17.381 1.00 94.50 80 ASP A O 1
ATOM 635 N N . ARG A 1 81 ? -3.374 0.071 15.199 1.00 93.19 81 ARG A N 1
ATOM 636 C CA . ARG A 1 81 ? -4.342 1.155 15.351 1.00 93.19 81 ARG A CA 1
ATOM 637 C C . ARG A 1 81 ? -5.427 1.011 14.298 1.00 93.19 81 ARG A C 1
ATOM 639 O O . ARG A 1 81 ? -5.152 0.681 13.148 1.00 93.19 81 ARG A O 1
ATOM 646 N N . VAL A 1 82 ? -6.654 1.326 14.697 1.00 95.62 82 VAL A N 1
ATOM 647 C CA . VAL A 1 82 ? -7.777 1.500 13.777 1.00 95.62 82 VAL A CA 1
ATOM 648 C C . VAL A 1 82 ? -7.621 2.822 13.029 1.00 95.62 82 VAL A C 1
ATOM 650 O O . VAL A 1 82 ? -7.491 3.881 13.645 1.00 95.62 82 VAL A O 1
ATOM 653 N N . ILE A 1 83 ? -7.661 2.762 11.703 1.00 92.25 83 ILE A N 1
ATOM 654 C CA . ILE A 1 83 ? -7.627 3.926 10.824 1.00 92.25 83 ILE A CA 1
ATOM 655 C C . ILE A 1 83 ? -8.867 4.785 11.105 1.00 92.25 83 ILE A C 1
ATOM 657 O O . ILE A 1 83 ? -10.002 4.321 10.977 1.00 92.25 83 ILE A O 1
ATOM 661 N N . GLY A 1 84 ? -8.650 6.038 11.506 1.00 87.19 84 GLY A N 1
ATOM 662 C CA . GLY A 1 84 ? -9.714 7.016 11.729 1.00 87.19 84 GLY A CA 1
ATOM 663 C C . GLY A 1 84 ? -10.170 7.726 10.451 1.00 87.19 84 GLY A C 1
ATOM 664 O O . GLY A 1 84 ? -9.656 7.499 9.354 1.00 87.19 84 GLY A O 1
ATOM 665 N N . THR A 1 85 ? -11.143 8.628 10.585 1.00 77.25 85 THR A N 1
ATOM 666 C CA . THR A 1 85 ? -11.515 9.554 9.505 1.00 77.25 85 THR A CA 1
ATOM 667 C C . THR A 1 85 ? -10.442 10.636 9.334 1.00 77.25 85 THR A C 1
ATOM 669 O O . THR A 1 85 ? -9.648 10.899 10.237 1.00 77.25 85 THR A O 1
ATOM 672 N N . ALA A 1 86 ? -10.418 11.304 8.176 1.00 61.88 86 ALA A N 1
ATOM 673 C CA . ALA A 1 86 ? -9.376 12.267 7.790 1.00 61.88 86 ALA A CA 1
ATOM 674 C C . ALA A 1 86 ? -9.137 13.445 8.771 1.00 61.88 86 ALA A C 1
ATOM 676 O O . ALA A 1 86 ? -8.177 14.192 8.599 1.00 61.88 86 ALA A O 1
ATOM 677 N N . GLN A 1 8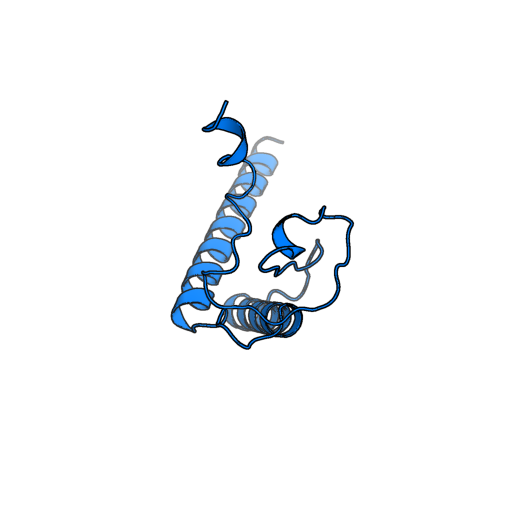7 ? -9.972 13.625 9.804 1.00 51.16 87 GLN A N 1
ATOM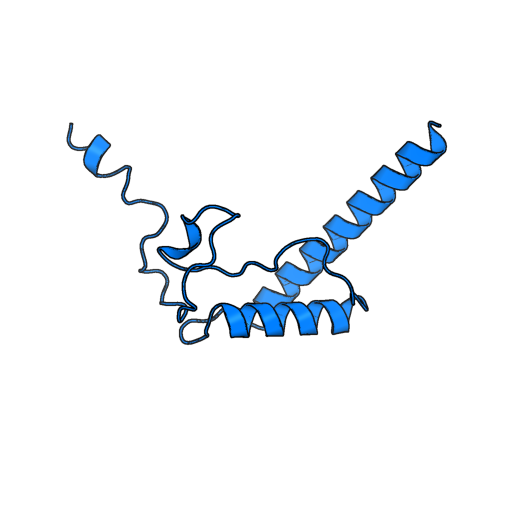 678 C CA . GLN A 1 87 ? -9.758 14.622 10.860 1.00 51.16 87 GLN A CA 1
ATOM 679 C C . GLN A 1 87 ? -8.636 14.269 11.854 1.00 51.16 87 GLN A C 1
ATOM 681 O O . GLN A 1 87 ? -8.289 15.106 12.689 1.00 51.16 87 GLN A O 1
ATOM 686 N N . GLU A 1 88 ? -8.015 13.091 11.764 1.00 51.78 88 GLU A N 1
ATOM 687 C CA . GLU A 1 88 ? -6.815 12.770 12.545 1.00 51.78 88 GLU A CA 1
ATOM 688 C C . GLU A 1 88 ? -5.590 13.505 11.973 1.00 51.78 88 GLU A C 1
ATOM 690 O O . GLU A 1 88 ? -4.793 12.960 11.210 1.00 51.78 88 GLU A O 1
ATOM 695 N N . ARG A 1 89 ? -5.474 14.795 12.320 1.00 47.88 89 ARG A N 1
ATOM 696 C CA . ARG A 1 89 ? -4.387 15.716 11.951 1.00 47.88 89 ARG A CA 1
ATOM 697 C C . ARG A 1 89 ? -3.008 15.131 12.292 1.00 47.88 89 ARG A C 1
ATOM 699 O O . ARG A 1 89 ? -2.481 15.355 13.374 1.00 47.88 89 ARG A O 1
ATOM 706 N N . GLY A 1 90 ? -2.405 14.428 11.337 1.00 50.78 90 GLY A N 1
ATOM 707 C CA . GLY A 1 90 ? -1.053 13.867 11.437 1.00 50.78 90 GLY A CA 1
ATOM 708 C C . GLY A 1 90 ? 0.013 14.586 10.604 1.00 50.78 90 GLY A C 1
ATOM 709 O O . GLY A 1 90 ? 1.120 14.076 10.502 1.00 50.78 90 GLY A O 1
ATOM 710 N N . PHE A 1 91 ? -0.291 15.737 9.984 1.00 42.75 91 PHE A N 1
ATOM 711 C CA . PHE A 1 91 ? 0.668 16.427 9.097 1.00 42.75 91 PHE A CA 1
ATOM 712 C C . PHE A 1 91 ? 0.774 17.955 9.286 1.00 42.75 91 PHE A C 1
ATOM 714 O O . PHE A 1 91 ? 1.575 18.593 8.616 1.00 42.75 91 PHE A O 1
ATOM 721 N N . GLY A 1 92 ? 0.001 18.570 10.194 1.00 37.19 92 GLY A N 1
ATOM 722 C CA . GLY A 1 92 ? -0.136 20.040 10.246 1.00 37.19 92 GLY A CA 1
ATOM 723 C C . GLY A 1 92 ? -0.056 20.703 11.623 1.00 37.19 92 GLY A C 1
ATOM 724 O O . GLY A 1 92 ? -0.295 21.898 11.715 1.00 37.19 92 GLY A O 1
ATOM 725 N N . GLY A 1 93 ? 0.259 19.971 12.697 1.00 37.56 93 GLY A N 1
ATOM 726 C CA . GLY A 1 93 ? 0.333 20.560 14.044 1.00 37.56 93 GLY A CA 1
ATOM 727 C C . GLY A 1 93 ? 1.565 21.439 14.292 1.00 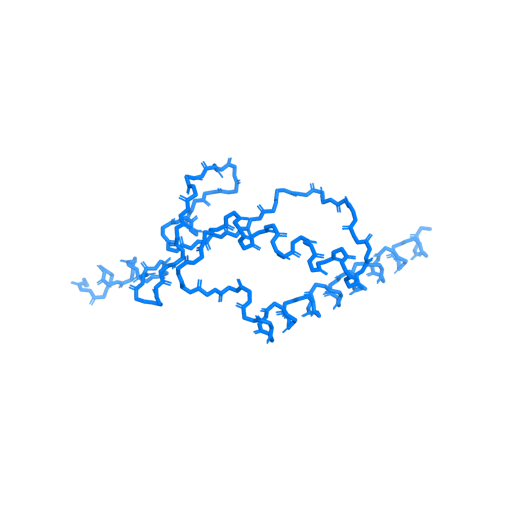37.56 93 GLY A C 1
ATOM 728 O O . GLY A 1 93 ? 1.544 22.254 15.200 1.00 37.56 93 GLY A O 1
ATOM 7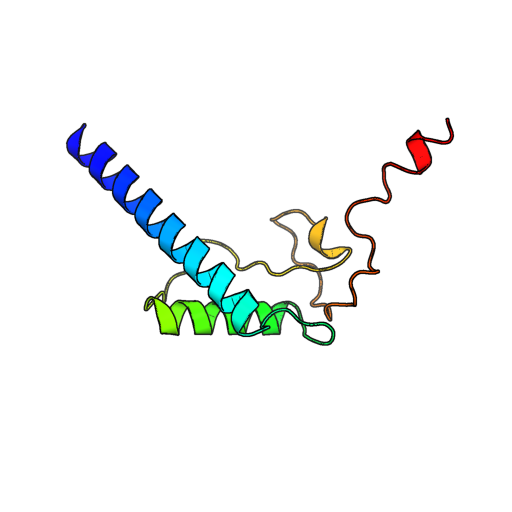29 N N . PHE A 1 94 ? 2.618 21.307 13.478 1.00 37.75 94 PHE A N 1
ATOM 730 C CA . PHE A 1 94 ? 3.871 22.054 13.656 1.00 37.75 94 PHE A CA 1
ATOM 731 C C . PHE A 1 94 ? 3.872 23.461 13.032 1.00 37.75 94 PHE A C 1
ATOM 733 O O . PHE A 1 94 ? 4.800 24.222 13.282 1.00 37.75 94 PHE A O 1
ATOM 740 N N . TYR A 1 95 ? 2.870 23.819 12.219 1.00 38.66 95 TYR A N 1
ATOM 741 C CA . TYR A 1 95 ? 2.841 25.113 11.517 1.00 38.66 95 TYR A CA 1
ATOM 742 C C . TYR A 1 95 ? 1.906 26.157 12.148 1.00 38.66 95 TYR A C 1
ATOM 744 O O . TYR A 1 95 ? 2.071 27.341 11.876 1.00 38.66 9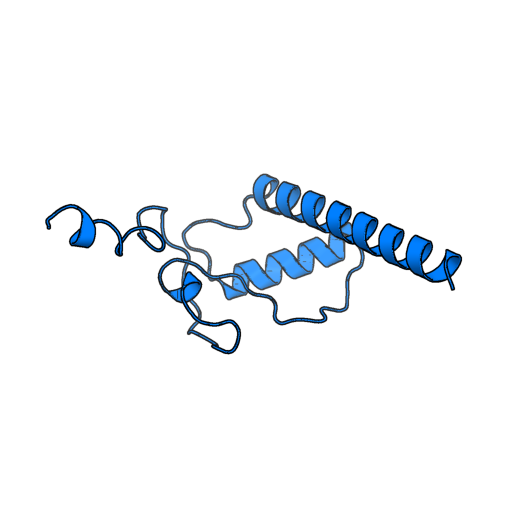5 TYR A O 1
ATOM 752 N N . GLU A 1 96 ? 0.967 25.764 13.013 1.00 35.16 96 GLU A N 1
ATOM 753 C CA . GLU A 1 96 ? 0.065 26.713 13.697 1.00 35.16 96 GLU A CA 1
ATOM 754 C C . GLU A 1 96 ? 0.790 27.519 14.796 1.00 35.16 96 GLU A C 1
ATOM 756 O O . GLU A 1 96 ? 0.545 28.714 14.947 1.00 35.16 96 GLU A O 1
ATOM 761 N N . GLU A 1 97 ? 1.764 26.918 15.490 1.00 39.88 97 GLU A N 1
ATOM 762 C CA . GLU A 1 97 ? 2.606 27.610 16.489 1.00 39.88 97 GLU A CA 1
ATOM 763 C C . GLU A 1 97 ? 3.617 28.594 15.873 1.00 39.88 97 GLU A C 1
ATOM 765 O O . GLU A 1 97 ? 4.151 29.451 16.571 1.00 39.88 97 GLU A O 1
ATOM 770 N N . LEU A 1 98 ? 3.868 28.502 14.563 1.00 45.62 98 LEU A N 1
ATOM 771 C CA . LEU A 1 98 ? 4.820 29.356 13.841 1.00 45.62 98 LEU A CA 1
ATOM 772 C C . LEU A 1 98 ? 4.139 30.505 13.076 1.00 45.62 98 LEU A C 1
ATOM 774 O O . LEU A 1 98 ? 4.826 31.385 12.572 1.00 45.62 98 LEU A O 1
ATOM 778 N N . LEU A 1 99 ? 2.803 30.506 12.993 1.00 45.38 99 LEU A N 1
ATOM 779 C CA . LEU A 1 99 ? 1.993 31.578 12.392 1.00 45.38 99 LEU A CA 1
ATOM 780 C C . LEU A 1 99 ? 1.335 32.497 13.435 1.00 45.38 99 LEU A C 1
ATOM 782 O O . LEU A 1 99 ? 0.623 33.433 13.074 1.00 45.38 99 LEU A O 1
ATOM 786 N N . THR A 1 100 ? 1.569 32.233 14.722 1.00 49.69 100 THR A N 1
ATOM 787 C CA . THR A 1 100 ? 1.126 33.068 15.852 1.00 49.69 100 THR A CA 1
ATOM 788 C C . THR A 1 100 ? 2.284 33.744 16.604 1.00 49.69 100 THR A C 1
ATOM 790 O O . THR A 1 100 ? 2.063 34.344 17.657 1.00 49.69 100 THR A O 1
ATOM 793 N N . LEU A 1 101 ? 3.490 33.716 16.026 1.00 44.47 101 LEU A N 1
ATOM 794 C CA . LEU A 1 101 ? 4.653 34.543 16.377 1.00 44.47 101 LEU A CA 1
ATOM 795 C C . LEU A 1 101 ? 5.021 35.439 15.190 1.00 44.47 101 LEU A C 1
ATOM 797 O O . LEU A 1 101 ? 5.493 36.568 15.447 1.00 44.47 101 LEU A O 1
#